Protein AF-A0A2E2T5A6-F1 (afdb_m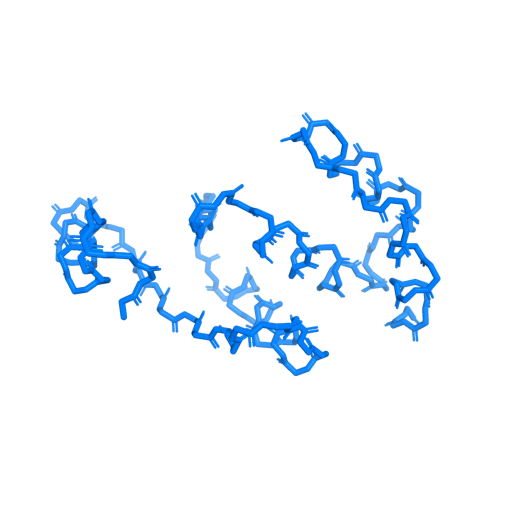onomer_lite)

Radius of gyration: 14.18 Å; chains: 1; bounding box: 32×24×36 Å

Structure (mmCIF, N/CA/C/O backbone):
data_AF-A0A2E2T5A6-F1
#
_entry.id   AF-A0A2E2T5A6-F1
#
loop_
_atom_site.group_PDB
_atom_site.id
_atom_site.type_symbol
_atom_site.label_atom_id
_atom_site.label_alt_id
_atom_site.label_comp_id
_atom_site.label_asym_id
_atom_site.label_entity_id
_atom_site.label_seq_id
_atom_site.pdbx_PDB_ins_code
_atom_site.Cartn_x
_atom_site.Cartn_y
_atom_site.Cartn_z
_atom_site.occupancy
_atom_site.B_iso_or_equiv
_atom_site.auth_seq_id
_atom_site.auth_comp_id
_atom_site.auth_asym_id
_atom_site.auth_atom_id
_atom_site.pdbx_PDB_model_num
ATOM 1 N N . ASN A 1 1 ? 5.484 3.018 15.713 1.00 55.34 1 ASN A N 1
ATOM 2 C CA . ASN A 1 1 ? 5.003 4.391 15.447 1.00 55.34 1 ASN A CA 1
ATOM 3 C C . ASN A 1 1 ? 5.781 4.985 14.297 1.00 55.34 1 ASN A C 1
ATOM 5 O O . ASN A 1 1 ? 6.990 4.803 14.266 1.00 55.34 1 ASN A O 1
ATOM 9 N N . GLU A 1 2 ? 5.092 5.622 13.348 1.00 58.97 2 GLU A N 1
ATOM 10 C CA . GLU A 1 2 ? 5.727 6.200 12.154 1.00 58.97 2 GLU A CA 1
ATOM 11 C C . GLU A 1 2 ? 6.390 7.564 12.418 1.00 58.97 2 GLU A C 1
ATOM 13 O O . GLU A 1 2 ? 7.358 7.891 11.737 1.00 58.97 2 GLU A O 1
ATOM 18 N N . ASP A 1 3 ? 5.906 8.330 13.408 1.00 66.25 3 ASP A N 1
ATOM 19 C CA . ASP A 1 3 ? 6.473 9.610 13.862 1.00 66.25 3 ASP A CA 1
ATOM 20 C C . ASP A 1 3 ? 5.910 9.991 15.259 1.00 66.25 3 ASP A C 1
ATOM 22 O O . ASP A 1 3 ? 4.767 9.621 15.545 1.00 66.25 3 ASP A O 1
ATOM 26 N N . PRO A 1 4 ? 6.646 10.706 16.138 1.00 66.81 4 PRO A N 1
ATOM 27 C CA . PRO A 1 4 ? 6.145 11.157 17.446 1.00 66.81 4 PRO A CA 1
ATOM 28 C C . PRO A 1 4 ? 4.933 12.104 17.399 1.00 66.81 4 PRO A C 1
ATOM 30 O O . PRO A 1 4 ? 4.206 12.187 18.385 1.00 66.81 4 PRO A O 1
ATOM 33 N N . GLY A 1 5 ? 4.716 12.820 16.289 1.00 74.88 5 GLY A N 1
ATOM 34 C CA . GLY A 1 5 ? 3.585 13.740 16.115 1.00 74.88 5 GLY A CA 1
ATOM 35 C C . GLY A 1 5 ? 2.330 13.114 15.497 1.00 74.88 5 GLY A C 1
ATOM 36 O O . GLY A 1 5 ? 1.330 13.810 15.324 1.00 74.88 5 GLY A O 1
ATOM 37 N N . GLN A 1 6 ? 2.367 11.829 15.129 1.00 79.19 6 GLN A N 1
ATOM 38 C CA . GLN A 1 6 ? 1.230 11.126 14.531 1.00 79.19 6 GLN A CA 1
ATOM 39 C C . GLN A 1 6 ? 0.486 10.277 15.569 1.00 79.19 6 GLN A C 1
ATOM 41 O O . GLN A 1 6 ? 1.130 9.720 16.461 1.00 79.19 6 GLN A O 1
ATOM 46 N N . PRO A 1 7 ? -0.850 10.125 15.444 1.00 85.19 7 PRO A N 1
ATOM 47 C CA . PRO A 1 7 ? -1.582 9.180 16.274 1.00 85.19 7 PRO A CA 1
ATOM 48 C C . PRO A 1 7 ? -0.991 7.780 16.099 1.00 85.19 7 PRO A C 1
ATOM 50 O O . PRO A 1 7 ? -0.611 7.365 14.997 1.00 85.19 7 PRO A O 1
ATOM 53 N N . SER A 1 8 ? -0.917 7.037 17.195 1.00 90.62 8 SER A N 1
ATOM 54 C CA . SER A 1 8 ? -0.585 5.622 17.147 1.00 90.62 8 SER A CA 1
ATOM 55 C C . SER A 1 8 ? -1.615 4.872 16.302 1.00 90.62 8 SER A C 1
ATOM 57 O O . SER A 1 8 ? -2.782 5.260 16.204 1.00 90.62 8 SER A O 1
ATOM 59 N N . PHE A 1 9 ? -1.207 3.746 15.713 1.00 91.69 9 PHE A N 1
ATOM 60 C CA . PHE A 1 9 ? -2.162 2.910 14.989 1.00 91.69 9 PHE A CA 1
ATOM 61 C C . PHE A 1 9 ? -3.310 2.446 15.899 1.00 91.69 9 PHE A C 1
ATOM 63 O O . PHE A 1 9 ? -4.444 2.378 15.447 1.00 91.69 9 PHE A O 1
ATOM 70 N N . ALA A 1 10 ? -3.044 2.205 17.188 1.00 93.75 10 ALA A N 1
ATOM 71 C CA . ALA A 1 10 ? -4.074 1.840 18.159 1.00 93.75 10 ALA A CA 1
ATOM 72 C C . ALA A 1 10 ? -5.157 2.926 18.307 1.00 93.75 10 ALA A C 1
ATOM 74 O O . ALA A 1 10 ? -6.344 2.608 18.369 1.00 93.75 10 ALA A O 1
ATOM 75 N N . GLU A 1 11 ? -4.778 4.207 18.312 1.00 94.50 11 GLU A N 1
ATOM 76 C CA . GLU A 1 11 ? -5.737 5.321 18.344 1.00 94.50 11 GLU A CA 1
ATOM 77 C C . GLU A 1 11 ? -6.551 5.409 17.047 1.00 94.50 11 GLU A C 1
ATOM 79 O O . GLU A 1 11 ? -7.769 5.605 17.091 1.00 94.50 11 GLU A O 1
ATOM 84 N N . VAL A 1 12 ? -5.901 5.212 15.894 1.00 94.75 12 VAL A N 1
ATOM 85 C CA . VAL A 1 12 ? -6.585 5.181 14.591 1.00 94.75 12 VAL A CA 1
ATOM 86 C C . VAL A 1 12 ? -7.564 4.010 14.516 1.00 94.75 12 VAL A C 1
ATOM 88 O O . VAL A 1 12 ? -8.715 4.202 14.130 1.00 94.75 12 VAL A O 1
ATOM 91 N N . GLU A 1 13 ? -7.146 2.817 14.935 1.00 96.19 13 GLU A N 1
ATOM 92 C CA . GLU A 1 13 ? -7.976 1.615 14.968 1.00 96.19 13 GLU A CA 1
ATOM 93 C C . GLU A 1 13 ? -9.188 1.795 15.886 1.00 96.19 13 GLU A C 1
ATOM 95 O O . GLU A 1 13 ? -10.313 1.491 15.485 1.00 96.19 13 GLU A O 1
ATOM 100 N N . ALA A 1 14 ? -8.989 2.317 17.100 1.00 96.75 14 ALA A N 1
ATOM 101 C CA . ALA A 1 14 ? -10.085 2.580 18.027 1.00 96.75 14 ALA A CA 1
ATOM 102 C C . ALA A 1 14 ? -11.106 3.552 17.418 1.00 96.75 14 ALA A C 1
ATOM 104 O O . ALA A 1 14 ? -12.319 3.324 17.501 1.00 96.75 14 ALA A O 1
ATOM 105 N N . LYS A 1 15 ? -10.630 4.610 16.747 1.00 97.06 15 LYS A N 1
ATOM 106 C CA . LYS A 1 15 ? -11.515 5.572 16.091 1.00 97.06 15 LYS A CA 1
ATOM 107 C C . LYS A 1 15 ? -12.239 4.964 14.890 1.00 97.06 15 LYS A C 1
ATOM 109 O O . LYS A 1 15 ? -13.448 5.163 14.778 1.00 97.06 15 LYS A O 1
ATOM 114 N N . ALA A 1 16 ? -11.550 4.201 14.044 1.00 96.38 16 ALA A N 1
ATOM 115 C CA . ALA A 1 16 ? -12.143 3.494 12.910 1.00 96.38 16 ALA A CA 1
ATOM 116 C C . ALA A 1 16 ? -13.265 2.549 13.368 1.00 96.38 16 ALA A C 1
ATOM 118 O O . ALA A 1 16 ? -14.394 2.661 12.889 1.00 96.38 16 ALA A O 1
ATOM 119 N N . LYS A 1 17 ? -13.005 1.725 14.393 1.00 96.12 17 LYS A N 1
ATOM 120 C CA . LYS A 1 17 ? -14.004 0.818 14.982 1.00 96.12 17 LYS A CA 1
ATOM 121 C C . LYS A 1 17 ? -15.222 1.567 15.520 1.00 96.12 17 LYS A C 1
ATOM 123 O O . LYS A 1 17 ? -16.346 1.132 15.291 1.00 96.12 17 LYS A O 1
ATOM 128 N N . SER A 1 18 ? -15.028 2.719 16.172 1.00 97.50 18 SER A N 1
ATOM 129 C CA . SER A 1 18 ? -16.146 3.551 16.660 1.00 97.50 18 SER A CA 1
ATOM 130 C C . SER A 1 18 ? -17.051 4.094 15.544 1.00 97.50 18 SER A C 1
ATOM 132 O O . SER A 1 18 ? -18.188 4.472 15.808 1.00 97.50 18 SER A O 1
ATOM 134 N N . LEU A 1 19 ? -16.547 4.130 14.307 1.00 97.06 19 LEU A N 1
ATOM 135 C CA . LEU A 1 19 ? -17.269 4.546 13.105 1.00 97.06 19 LEU A CA 1
ATOM 136 C C . LEU A 1 19 ? -17.762 3.352 12.269 1.00 97.06 19 LEU A C 1
ATOM 138 O O . LEU A 1 19 ? -18.257 3.554 11.165 1.00 97.06 19 LEU A O 1
ATOM 142 N N . GLY A 1 20 ? -17.622 2.119 12.770 1.00 96.06 20 GLY A N 1
ATOM 143 C CA . GLY A 1 20 ? -18.005 0.901 12.050 1.00 96.06 20 GLY A CA 1
ATOM 144 C C . GLY A 1 20 ? -17.031 0.485 10.943 1.00 96.06 20 GLY A C 1
ATOM 145 O O . GLY A 1 20 ? -17.388 -0.337 10.108 1.00 96.06 20 GLY A O 1
ATOM 146 N N . LEU A 1 21 ? -15.814 1.035 10.922 1.00 96.31 21 LEU A N 1
ATOM 147 C CA . LEU A 1 21 ? -14.787 0.703 9.936 1.00 96.31 21 LEU A CA 1
ATOM 148 C C . LEU A 1 21 ? -13.830 -0.364 10.480 1.00 96.31 21 LEU A C 1
ATOM 150 O O . LEU A 1 21 ? -13.364 -0.280 11.621 1.00 96.31 21 LEU A O 1
ATOM 154 N N . ALA A 1 22 ? -13.478 -1.333 9.636 1.00 95.19 22 ALA A N 1
ATOM 155 C CA . ALA A 1 22 ? -12.347 -2.216 9.892 1.00 95.19 22 ALA A CA 1
ATOM 156 C C . ALA A 1 22 ? -11.023 -1.451 9.714 1.00 95.19 22 ALA A C 1
ATOM 158 O O . ALA A 1 22 ? -10.895 -0.601 8.833 1.00 95.19 22 ALA A O 1
ATOM 159 N N . ALA A 1 23 ? -10.023 -1.773 10.533 1.00 95.94 23 ALA A N 1
ATOM 160 C CA . ALA A 1 23 ? -8.671 -1.242 10.404 1.00 95.94 23 ALA A CA 1
ATOM 161 C C . ALA A 1 23 ? -7.669 -2.396 10.381 1.00 95.94 23 ALA A C 1
ATOM 163 O O . ALA A 1 23 ? -7.787 -3.343 11.156 1.00 95.94 23 ALA A O 1
ATOM 164 N N . VAL A 1 24 ? -6.680 -2.305 9.493 1.00 95.75 24 VAL A N 1
ATOM 165 C CA . VAL A 1 24 ? -5.636 -3.321 9.324 1.00 95.75 24 VAL A CA 1
ATOM 166 C C . VAL A 1 24 ? -4.278 -2.656 9.474 1.00 95.75 24 VAL A C 1
ATOM 168 O O . VAL A 1 24 ? -3.985 -1.672 8.795 1.00 95.75 24 VAL A O 1
ATOM 171 N N . PHE A 1 25 ? -3.444 -3.198 10.360 1.00 94.38 25 PHE A N 1
ATOM 172 C CA . PHE A 1 25 ? -2.058 -2.771 10.491 1.00 94.38 25 PHE A CA 1
ATOM 173 C C . PHE A 1 25 ? -1.171 -3.618 9.584 1.00 94.38 25 PHE A C 1
ATOM 175 O O . PHE A 1 25 ? -1.002 -4.811 9.832 1.00 94.38 25 PHE A O 1
ATOM 182 N N . LEU A 1 26 ? -0.582 -3.001 8.559 1.00 92.88 26 LEU A N 1
ATOM 183 C CA . LEU A 1 26 ? 0.413 -3.642 7.702 1.00 92.88 26 LEU A CA 1
ATOM 184 C C . LEU A 1 26 ? 1.770 -2.939 7.877 1.00 92.88 26 LEU A C 1
ATOM 186 O O . LEU A 1 26 ? 2.014 -1.911 7.239 1.00 92.88 26 LEU A O 1
ATOM 190 N N . PRO A 1 27 ? 2.644 -3.433 8.770 1.00 86.81 27 PRO A N 1
ATOM 191 C CA . PRO A 1 27 ? 3.943 -2.818 8.989 1.00 86.81 27 PRO A CA 1
ATOM 192 C C . PRO A 1 27 ? 4.865 -3.082 7.796 1.00 86.81 27 PRO A C 1
ATOM 194 O O . PRO A 1 27 ? 5.127 -4.228 7.455 1.00 86.81 27 PRO A O 1
ATOM 197 N N . VAL A 1 28 ? 5.411 -2.014 7.215 1.00 86.44 28 VAL A N 1
ATOM 198 C CA . VAL A 1 28 ? 6.474 -2.093 6.204 1.00 86.44 28 VAL A CA 1
ATOM 199 C C . VAL A 1 28 ? 7.757 -1.536 6.799 1.00 86.44 28 VAL A C 1
ATOM 201 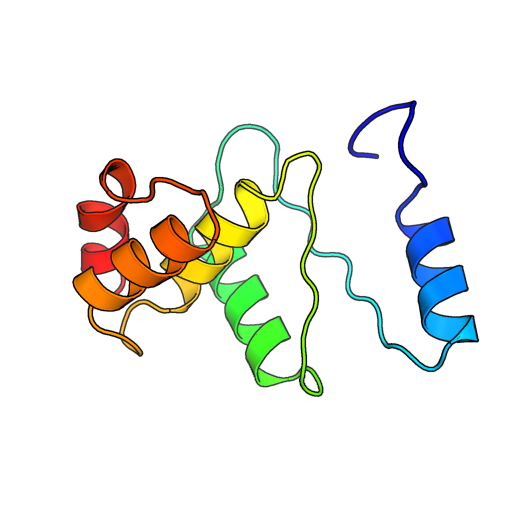O O . VAL A 1 28 ? 7.760 -0.423 7.338 1.00 86.44 28 VAL A O 1
ATOM 204 N N . ALA A 1 29 ? 8.847 -2.299 6.700 1.00 78.12 29 ALA A N 1
ATOM 205 C CA . ALA A 1 29 ? 10.145 -1.890 7.217 1.00 78.12 29 ALA A CA 1
ATOM 206 C C . ALA A 1 29 ? 10.630 -0.587 6.558 1.00 78.12 29 ALA A C 1
ATOM 208 O O . ALA A 1 29 ? 10.499 -0.364 5.352 1.00 78.12 29 ALA A O 1
ATOM 209 N N . SER A 1 30 ? 11.217 0.295 7.364 1.00 63.38 30 SER A N 1
ATOM 210 C CA . SER A 1 30 ? 11.827 1.533 6.885 1.00 63.38 30 SER A CA 1
ATOM 211 C C . SER A 1 30 ? 12.992 1.227 5.943 1.00 63.38 30 SER A C 1
ATOM 213 O O . SER A 1 30 ? 13.963 0.597 6.353 1.00 63.38 30 SER A O 1
ATOM 215 N N . GLY A 1 31 ? 12.907 1.706 4.701 1.00 64.94 31 GLY A N 1
ATOM 216 C CA . GLY A 1 31 ? 14.005 1.669 3.730 1.00 64.94 31 GLY A CA 1
ATOM 217 C C . GLY A 1 31 ? 13.664 0.996 2.404 1.00 64.94 31 GLY A C 1
ATOM 218 O O . GLY A 1 31 ? 14.225 1.415 1.400 1.00 64.94 31 GLY A O 1
ATOM 219 N N . ASN A 1 32 ? 12.734 0.032 2.362 1.00 77.31 32 ASN A N 1
ATOM 220 C CA . ASN A 1 32 ? 12.207 -0.504 1.101 1.00 77.31 32 ASN A CA 1
ATOM 221 C C . ASN A 1 32 ? 10.916 -1.313 1.290 1.00 77.31 32 ASN A C 1
ATOM 223 O O . ASN A 1 32 ? 10.815 -2.127 2.201 1.00 77.31 32 ASN A O 1
ATOM 227 N N . VAL A 1 33 ? 9.964 -1.126 0.372 1.00 90.50 33 VAL A N 1
ATOM 228 C CA . VAL A 1 33 ? 8.796 -2.007 0.212 1.00 90.50 33 VAL A CA 1
ATOM 229 C C . VAL A 1 33 ? 9.259 -3.288 -0.477 1.00 90.50 33 VAL A C 1
ATOM 231 O O . VAL A 1 33 ? 9.787 -3.212 -1.592 1.00 90.50 33 VAL A O 1
ATOM 234 N N . SER A 1 34 ? 9.063 -4.444 0.153 1.00 92.94 34 SER A N 1
ATOM 235 C CA . SER A 1 34 ? 9.372 -5.753 -0.428 1.00 92.94 34 SER A CA 1
ATOM 236 C C . SER A 1 34 ? 8.216 -6.301 -1.269 1.00 92.94 34 SER A C 1
ATOM 238 O O . SER A 1 34 ? 7.096 -5.794 -1.243 1.00 92.94 34 SER A O 1
ATOM 240 N N . ASP A 1 35 ? 8.505 -7.347 -2.033 1.00 92.44 35 ASP A N 1
ATOM 241 C CA . ASP A 1 35 ? 7.500 -8.072 -2.806 1.00 92.44 35 ASP A CA 1
ATOM 242 C C . ASP A 1 35 ? 6.516 -8.820 -1.893 1.00 92.44 35 ASP A C 1
ATOM 244 O O . ASP A 1 35 ? 5.315 -8.796 -2.142 1.00 92.44 35 ASP A O 1
ATOM 248 N N . THR A 1 36 ? 6.997 -9.353 -0.766 1.00 94.12 36 THR A N 1
ATOM 249 C CA . THR A 1 36 ? 6.152 -9.945 0.279 1.00 94.12 36 THR A CA 1
ATOM 250 C C . THR A 1 36 ? 5.191 -8.924 0.889 1.00 94.12 36 THR A C 1
ATOM 252 O O . THR A 1 36 ? 4.037 -9.252 1.161 1.00 94.12 36 THR A O 1
ATOM 255 N N . ASP A 1 37 ? 5.633 -7.676 1.086 1.00 95.69 37 ASP A N 1
ATOM 256 C CA . ASP A 1 37 ? 4.747 -6.612 1.577 1.00 95.69 37 ASP A CA 1
ATOM 257 C C . ASP A 1 37 ? 3.645 -6.304 0.555 1.00 95.69 37 ASP A C 1
ATOM 259 O O . ASP A 1 37 ? 2.490 -6.098 0.932 1.00 95.69 37 ASP A O 1
ATOM 263 N N . ALA A 1 38 ? 3.986 -6.297 -0.740 1.00 95.62 38 ALA A N 1
ATOM 264 C CA . ALA A 1 38 ? 3.021 -6.097 -1.817 1.00 95.62 38 ALA A CA 1
ATOM 265 C C . ALA A 1 38 ? 1.997 -7.240 -1.887 1.00 95.62 38 ALA A C 1
ATOM 267 O O . ALA A 1 38 ? 0.807 -6.969 -2.042 1.00 95.62 38 ALA A O 1
ATOM 268 N N . ASP A 1 39 ? 2.423 -8.490 -1.698 1.00 96.06 39 ASP A N 1
ATOM 269 C CA . ASP A 1 39 ? 1.525 -9.651 -1.662 1.00 96.06 39 ASP A CA 1
ATOM 270 C C . ASP A 1 39 ? 0.590 -9.601 -0.445 1.00 96.06 39 ASP A C 1
ATOM 272 O O . ASP A 1 39 ? -0.618 -9.830 -0.558 1.00 96.06 39 ASP A O 1
ATOM 276 N N . ALA A 1 40 ? 1.122 -9.232 0.724 1.00 96.56 40 ALA A N 1
ATOM 277 C CA . ALA A 1 40 ? 0.320 -9.033 1.927 1.00 96.56 40 ALA A CA 1
ATOM 278 C C . ALA A 1 40 ? -0.704 -7.903 1.738 1.00 96.56 40 ALA A C 1
ATOM 280 O O . ALA A 1 40 ? -1.867 -8.047 2.119 1.00 96.56 40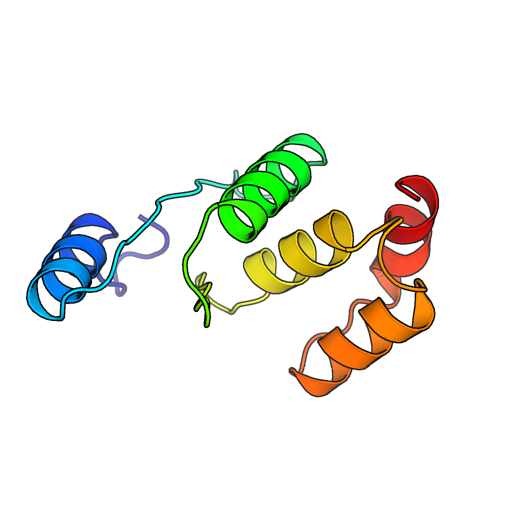 ALA A O 1
ATOM 281 N N . PHE A 1 41 ? -0.306 -6.802 1.097 1.00 96.88 41 PHE A N 1
ATOM 282 C CA . PHE A 1 41 ? -1.209 -5.705 0.760 1.00 96.88 41 PHE A CA 1
ATOM 283 C C . PHE A 1 41 ? -2.282 -6.128 -0.252 1.00 96.88 41 PHE A C 1
ATOM 285 O O . PHE A 1 41 ? -3.454 -5.804 -0.060 1.00 96.88 41 PHE A O 1
ATOM 292 N N . ALA A 1 42 ? -1.919 -6.894 -1.286 1.00 96.56 42 ALA A N 1
ATOM 293 C CA . ALA A 1 42 ? -2.857 -7.431 -2.272 1.00 96.56 42 ALA A CA 1
ATOM 294 C C . ALA A 1 42 ? -3.928 -8.308 -1.611 1.00 96.56 42 ALA A C 1
ATOM 296 O O . ALA A 1 42 ? -5.116 -8.152 -1.897 1.00 96.56 42 ALA A O 1
ATOM 297 N N . LYS A 1 43 ? -3.521 -9.167 -0.668 1.00 96.69 43 LYS A N 1
ATOM 298 C CA . LYS A 1 43 ? -4.440 -9.992 0.123 1.00 96.69 43 LYS A CA 1
ATOM 299 C C . LYS A 1 43 ? -5.394 -9.142 0.967 1.00 96.69 43 LYS A C 1
ATOM 301 O O . LYS A 1 43 ? -6.599 -9.365 0.949 1.00 96.69 43 LYS A O 1
ATOM 306 N N . VAL A 1 44 ? -4.879 -8.130 1.668 1.00 96.25 44 VAL A N 1
ATOM 307 C CA . VAL A 1 44 ? -5.732 -7.209 2.440 1.00 96.25 44 VAL A CA 1
ATOM 308 C C . VAL A 1 44 ? -6.733 -6.506 1.522 1.00 96.25 44 VAL A C 1
ATOM 310 O O . VAL A 1 44 ? -7.903 -6.376 1.870 1.00 96.25 44 VAL A O 1
ATOM 313 N N . LEU A 1 45 ? -6.309 -6.082 0.329 1.00 95.56 45 LEU A N 1
ATOM 314 C CA . LEU A 1 45 ? -7.210 -5.461 -0.634 1.00 95.56 45 LEU A CA 1
ATOM 315 C C . LEU A 1 45 ? -8.271 -6.424 -1.172 1.00 95.56 45 LEU A C 1
ATOM 317 O O . LEU A 1 45 ? -9.384 -5.962 -1.411 1.00 95.56 45 LEU A O 1
ATOM 321 N N . SER A 1 46 ? -7.977 -7.702 -1.403 1.00 95.31 46 SER A N 1
ATOM 322 C CA . SER A 1 46 ? -8.982 -8.638 -1.926 1.00 95.31 46 SER A CA 1
ATOM 323 C C . SER A 1 46 ? -10.037 -9.016 -0.883 1.00 95.31 46 SER A C 1
ATOM 325 O O . SER A 1 46 ? -11.188 -9.244 -1.245 1.00 95.31 46 SER A O 1
ATOM 327 N N . GLU A 1 47 ? -9.663 -9.035 0.397 1.00 95.25 47 GLU A N 1
ATOM 328 C CA . GLU A 1 47 ? -10.541 -9.407 1.514 1.00 95.25 47 GLU A CA 1
ATOM 329 C C . GLU A 1 47 ? -11.320 -8.215 2.102 1.00 95.25 47 GLU A C 1
ATOM 331 O O . GLU A 1 47 ? -12.353 -8.407 2.741 1.00 95.25 47 GLU A O 1
ATOM 336 N N . ALA A 1 48 ? -10.841 -6.983 1.905 1.00 95.06 48 ALA A N 1
ATOM 337 C CA . ALA A 1 48 ? -11.445 -5.794 2.500 1.00 95.06 48 ALA A CA 1
ATOM 338 C C . ALA A 1 48 ? -12.720 -5.326 1.784 1.00 95.06 48 ALA A C 1
ATOM 340 O O . ALA A 1 48 ? -12.779 -5.225 0.553 1.00 95.06 48 ALA A O 1
ATOM 341 N N . GLU A 1 49 ? -13.699 -4.906 2.587 1.00 94.25 49 GLU A N 1
ATOM 342 C CA . GLU A 1 49 ? -14.874 -4.181 2.113 1.00 94.25 49 GLU A CA 1
ATOM 343 C C . GLU A 1 49 ? -14.458 -2.858 1.445 1.00 94.25 49 GLU A C 1
ATOM 345 O O . GLU A 1 49 ? -13.492 -2.202 1.848 1.00 94.25 49 GLU A O 1
ATOM 350 N N . LYS A 1 50 ? -15.148 -2.489 0.362 1.00 94.19 50 LYS A N 1
ATOM 351 C CA . LYS A 1 50 ? -14.805 -1.320 -0.458 1.00 94.19 50 LYS A CA 1
ATOM 352 C C . LYS A 1 50 ? -15.710 -0.134 -0.117 1.00 94.19 50 LYS A C 1
ATOM 354 O O . LYS A 1 50 ? -16.901 -0.344 0.100 1.00 94.19 50 LYS A O 1
ATOM 359 N N . PRO A 1 51 ? -15.197 1.111 -0.166 1.00 95.38 51 PRO A N 1
ATOM 360 C CA . PRO A 1 51 ? -13.838 1.516 -0.553 1.00 95.38 51 PRO A CA 1
ATOM 361 C C . PRO A 1 51 ? -12.786 1.324 0.558 1.00 95.38 51 PRO A C 1
ATOM 363 O O . PRO A 1 51 ? -13.102 1.385 1.739 1.00 95.38 51 PRO A O 1
ATOM 366 N N . VAL A 1 52 ? -11.513 1.154 0.168 1.00 96.19 52 VAL A N 1
ATOM 367 C CA . VAL A 1 52 ? -10.372 1.058 1.103 1.00 96.19 52 VAL A CA 1
ATOM 368 C C . VAL A 1 52 ? -9.620 2.385 1.163 1.00 96.19 52 VAL A C 1
ATOM 370 O O . VAL A 1 52 ? -9.298 2.962 0.126 1.00 96.19 52 VAL A O 1
ATOM 373 N N . PHE A 1 53 ? -9.270 2.818 2.374 1.00 95.25 53 PHE A N 1
ATOM 374 C CA . PHE A 1 53 ? -8.353 3.929 2.619 1.00 95.25 53 PHE A CA 1
ATOM 375 C C . PHE A 1 53 ? -7.040 3.406 3.214 1.00 95.25 53 PHE A C 1
ATOM 377 O O . PHE A 1 53 ? -7.024 2.881 4.326 1.00 95.25 53 PHE A O 1
ATOM 384 N N . ALA A 1 54 ? -5.938 3.550 2.475 1.00 94.81 54 ALA A N 1
ATOM 385 C CA . ALA A 1 54 ? -4.597 3.188 2.928 1.00 94.81 54 ALA A CA 1
ATOM 386 C C . ALA A 1 54 ? -3.774 4.453 3.187 1.00 94.81 54 ALA A C 1
ATOM 388 O O . ALA A 1 54 ? -3.793 5.381 2.377 1.00 94.81 54 ALA A O 1
ATOM 389 N N . TYR A 1 55 ? -3.033 4.485 4.295 1.00 93.19 55 TYR A N 1
ATOM 390 C CA . TYR A 1 55 ? -2.217 5.639 4.659 1.00 93.19 55 TYR A CA 1
ATOM 391 C C . TYR A 1 55 ? -0.856 5.233 5.229 1.00 93.19 55 TYR A C 1
ATOM 393 O O . TYR A 1 55 ? -0.682 4.179 5.837 1.00 93.19 55 TYR A O 1
ATOM 401 N N . CYS A 1 56 ? 0.111 6.120 5.028 1.00 90.62 56 CYS A N 1
ATOM 402 C CA . CYS A 1 56 ? 1.402 6.148 5.703 1.00 90.62 56 CYS A CA 1
ATOM 403 C C . CYS A 1 56 ? 1.795 7.625 5.873 1.00 90.62 56 CYS A C 1
ATOM 405 O O . CYS A 1 56 ? 1.081 8.496 5.375 1.00 90.62 56 CYS A O 1
ATOM 407 N N . ARG A 1 57 ? 2.962 7.935 6.455 1.00 87.19 57 ARG A N 1
ATOM 408 C CA . ARG A 1 57 ? 3.426 9.326 6.662 1.00 87.19 57 ARG A CA 1
ATOM 409 C C . ARG A 1 57 ? 3.175 10.309 5.503 1.00 87.19 57 ARG A C 1
ATOM 411 O O . ARG A 1 57 ? 2.680 11.399 5.749 1.00 87.19 57 ARG A O 1
ATOM 418 N N . SER A 1 58 ? 3.533 9.942 4.271 1.00 89.50 58 SER A N 1
ATOM 419 C CA . SER A 1 58 ? 3.367 10.775 3.066 1.00 89.50 58 SER A CA 1
ATOM 420 C C . SER A 1 58 ? 2.515 10.116 1.976 1.00 89.50 58 SER A C 1
ATOM 422 O O . SER A 1 58 ? 2.574 10.545 0.834 1.00 89.50 58 SER A O 1
ATOM 424 N N . GLY A 1 59 ? 1.834 9.006 2.277 1.00 91.50 59 GLY A N 1
ATOM 425 C CA . GLY A 1 59 ? 1.140 8.145 1.301 1.00 91.50 59 GLY A CA 1
ATOM 426 C C . GLY A 1 59 ? 2.030 7.363 0.315 1.00 91.50 59 GLY A C 1
ATOM 427 O O . GLY A 1 59 ? 1.596 6.346 -0.218 1.00 91.50 59 GLY A O 1
ATOM 428 N N . THR A 1 60 ? 3.305 7.732 0.147 1.00 93.31 60 THR A N 1
ATOM 429 C CA . THR A 1 60 ? 4.233 7.106 -0.816 1.00 93.31 60 THR A CA 1
ATOM 430 C C . THR A 1 60 ? 4.345 5.584 -0.673 1.00 93.31 60 THR A C 1
ATOM 432 O O . THR A 1 60 ? 4.336 4.878 -1.677 1.00 93.31 60 THR A O 1
ATOM 435 N N . ARG A 1 61 ? 4.428 5.051 0.557 1.00 93.69 61 ARG A N 1
ATOM 436 C CA . ARG A 1 61 ? 4.539 3.594 0.776 1.00 93.69 61 ARG A CA 1
ATOM 437 C C . ARG A 1 61 ? 3.278 2.859 0.329 1.00 93.69 61 ARG A C 1
ATOM 439 O O . ARG A 1 61 ? 3.390 1.818 -0.307 1.00 93.69 61 ARG A O 1
ATOM 446 N N . CYS A 1 62 ? 2.103 3.418 0.605 1.00 95.00 62 CYS A N 1
ATOM 447 C CA . CYS A 1 62 ? 0.832 2.850 0.161 1.00 95.00 62 CYS A CA 1
ATOM 448 C C . CYS A 1 62 ? 0.727 2.851 -1.364 1.00 95.00 62 CYS A C 1
ATOM 450 O O . CYS A 1 62 ? 0.288 1.859 -1.937 1.00 95.00 62 CYS A O 1
ATOM 452 N N . THR A 1 63 ? 1.190 3.913 -2.027 1.00 96.62 63 THR A N 1
ATOM 453 C CA . THR A 1 63 ? 1.176 3.975 -3.493 1.00 96.62 63 THR A CA 1
ATOM 454 C C . THR A 1 63 ? 2.151 2.983 -4.125 1.00 96.62 63 THR A C 1
ATOM 456 O O . THR A 1 63 ? 1.801 2.338 -5.112 1.00 96.62 63 THR A O 1
ATOM 459 N N . ILE A 1 64 ? 3.343 2.796 -3.543 1.00 95.94 64 ILE A N 1
ATOM 460 C CA . ILE A 1 64 ? 4.287 1.757 -3.987 1.00 95.94 64 ILE A CA 1
ATOM 461 C C . ILE A 1 64 ? 3.660 0.365 -3.828 1.00 95.94 64 ILE A C 1
ATOM 463 O O . ILE A 1 64 ? 3.661 -0.410 -4.782 1.00 95.94 64 ILE A O 1
ATOM 467 N N . LEU A 1 65 ? 3.088 0.059 -2.656 1.00 96.88 65 LEU A N 1
ATOM 468 C CA . LEU A 1 65 ? 2.406 -1.215 -2.399 1.00 96.88 65 LEU A CA 1
ATOM 469 C C . LEU A 1 65 ? 1.272 -1.466 -3.392 1.00 96.88 65 LEU A C 1
ATOM 471 O O . LEU A 1 65 ? 1.217 -2.534 -3.991 1.00 96.88 65 LEU A O 1
ATOM 475 N N . TRP A 1 66 ? 0.404 -0.475 -3.604 1.00 97.50 66 TRP A N 1
ATOM 476 C CA . TRP A 1 66 ? -0.689 -0.566 -4.569 1.00 97.50 66 TRP A CA 1
AT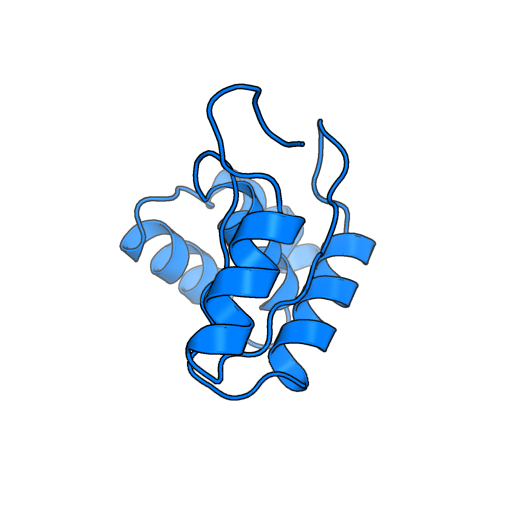OM 477 C C . TRP A 1 66 ? -0.174 -0.820 -5.988 1.00 97.50 66 TRP A C 1
ATOM 479 O O . TRP A 1 66 ? -0.709 -1.679 -6.686 1.00 97.50 66 TRP A O 1
ATOM 489 N N . SER A 1 67 ? 0.898 -0.134 -6.393 1.00 97.44 67 SER A N 1
ATOM 490 C CA . SER A 1 67 ? 1.477 -0.292 -7.730 1.00 97.44 67 SER A CA 1
ATOM 491 C C . SER A 1 67 ? 2.035 -1.701 -7.946 1.00 97.44 67 SER A C 1
ATOM 493 O O . SER A 1 67 ? 1.797 -2.311 -8.983 1.00 97.44 67 SER A O 1
ATOM 495 N N . LEU A 1 68 ? 2.732 -2.249 -6.946 1.00 97.12 68 LEU A N 1
ATOM 496 C CA . LEU A 1 68 ? 3.299 -3.602 -6.993 1.00 97.12 68 LEU A CA 1
ATOM 497 C C . LEU A 1 68 ? 2.237 -4.704 -6.865 1.00 97.12 68 LEU A C 1
ATOM 499 O O . LEU A 1 68 ? 2.398 -5.766 -7.461 1.00 97.12 68 LEU A O 1
ATOM 503 N N . ALA A 1 69 ? 1.172 -4.464 -6.095 1.00 96.88 69 ALA A N 1
ATOM 504 C CA . ALA A 1 69 ? 0.035 -5.375 -5.935 1.00 96.88 69 ALA A CA 1
ATOM 505 C C . ALA A 1 69 ? -0.881 -5.409 -7.172 1.00 96.88 69 ALA A C 1
ATOM 507 O O . ALA A 1 69 ? -1.606 -6.378 -7.382 1.00 96.88 69 ALA A O 1
ATOM 508 N N . SER A 1 70 ? -0.856 -4.351 -7.985 1.00 97.19 70 SER A N 1
ATOM 509 C CA . SER A 1 70 ? -1.651 -4.249 -9.215 1.00 97.19 70 SER A CA 1
ATOM 510 C C . SER A 1 70 ? -0.992 -4.924 -10.422 1.00 97.19 70 SER A C 1
ATOM 512 O O . SER A 1 70 ? -1.661 -5.121 -11.437 1.00 97.19 70 SER A O 1
ATOM 514 N N . ALA A 1 71 ? 0.293 -5.286 -10.324 1.00 96.44 71 ALA A N 1
ATOM 515 C CA . ALA A 1 71 ? 1.006 -6.025 -11.366 1.00 96.44 71 ALA A CA 1
ATOM 516 C C . ALA A 1 71 ? 0.261 -7.322 -11.736 1.00 96.44 71 ALA A C 1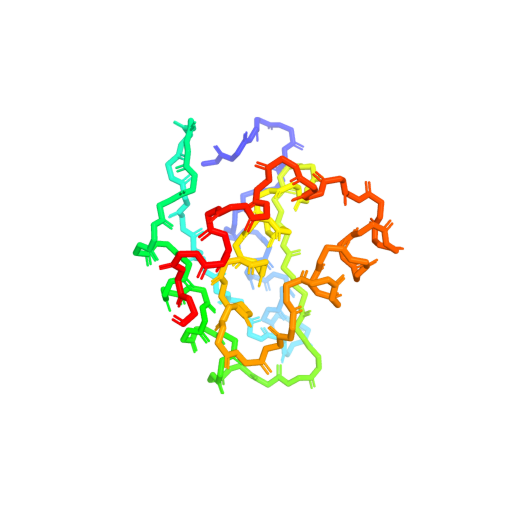
ATOM 518 O O . ALA A 1 71 ? -0.358 -7.954 -10.878 1.00 96.44 71 ALA A O 1
ATOM 519 N N . GLY A 1 72 ? 0.254 -7.675 -13.024 1.00 93.50 72 GLY A N 1
ATOM 520 C CA . GLY A 1 72 ? -0.503 -8.815 -13.564 1.00 93.50 72 GLY A CA 1
ATOM 521 C C . GLY A 1 72 ? -2.026 -8.613 -13.664 1.00 93.50 72 GLY A C 1
ATOM 522 O O . GLY A 1 72 ? -2.674 -9.284 -14.463 1.00 93.50 72 GLY A O 1
ATOM 523 N N . ASN A 1 73 ? -2.608 -7.664 -12.918 1.00 95.00 73 ASN A N 1
ATOM 524 C CA . ASN A 1 73 ? -4.043 -7.344 -12.964 1.00 95.00 73 ASN A CA 1
ATOM 525 C C . ASN A 1 73 ? -4.359 -6.104 -13.813 1.00 95.00 73 ASN A C 1
ATOM 527 O O . ASN A 1 73 ? -5.458 -5.991 -14.355 1.00 95.00 73 ASN A O 1
ATOM 531 N N . LEU A 1 74 ? -3.412 -5.169 -13.913 1.00 96.94 74 LEU A N 1
ATOM 532 C CA . LEU A 1 74 ? -3.518 -3.944 -14.702 1.00 96.94 74 LEU A CA 1
ATOM 533 C C . LEU A 1 74 ? -2.275 -3.769 -15.588 1.00 96.94 74 LEU A C 1
ATOM 535 O O . LEU A 1 74 ? -1.174 -4.143 -15.170 1.00 96.94 74 LEU A O 1
ATOM 539 N N . PRO A 1 75 ? -2.409 -3.157 -16.779 1.00 98.06 75 PRO A N 1
ATOM 540 C CA . PRO A 1 75 ? -1.259 -2.731 -17.567 1.00 98.06 75 PRO A CA 1
ATOM 541 C C . PRO A 1 75 ? -0.336 -1.810 -16.758 1.00 98.06 75 PRO A C 1
ATOM 543 O O . PRO A 1 75 ? -0.796 -0.925 -16.037 1.00 98.06 75 PRO A O 1
ATOM 546 N N . VAL A 1 76 ? 0.981 -1.981 -16.904 1.00 98.19 76 VAL A N 1
ATOM 547 C CA . VAL A 1 76 ? 1.985 -1.192 -16.161 1.00 98.19 76 VAL A CA 1
ATOM 548 C C . VAL A 1 76 ? 1.798 0.314 -16.380 1.00 98.19 76 VAL A C 1
ATOM 550 O O . VAL A 1 76 ? 1.910 1.101 -15.442 1.00 98.19 76 VAL A O 1
ATOM 553 N N . GLU A 1 77 ? 1.463 0.718 -17.603 1.00 97.88 77 GLU A N 1
ATOM 554 C CA . GLU A 1 77 ? 1.156 2.107 -17.960 1.00 97.88 77 GLU A CA 1
ATOM 555 C C . GLU A 1 77 ? -0.052 2.675 -17.203 1.00 97.88 77 GLU A C 1
ATOM 557 O O . GLU A 1 77 ? 0.006 3.809 -16.721 1.00 97.88 77 GLU A O 1
ATOM 562 N N . ASP A 1 78 ? -1.107 1.879 -17.021 1.00 98.56 78 ASP A N 1
ATOM 563 C CA . ASP A 1 78 ? -2.301 2.281 -16.278 1.00 98.56 78 ASP A CA 1
ATOM 564 C C . ASP A 1 78 ? -2.004 2.406 -14.784 1.00 98.56 78 ASP A C 1
ATOM 566 O O . ASP A 1 78 ? -2.489 3.335 -14.130 1.00 98.56 78 ASP A O 1
ATOM 570 N N . ILE A 1 79 ? -1.154 1.527 -14.246 1.00 98.38 79 ILE A N 1
ATOM 571 C CA . ILE A 1 79 ? -0.679 1.606 -12.860 1.00 98.38 79 ILE A CA 1
ATOM 572 C C . ILE A 1 79 ? 0.080 2.921 -12.641 1.00 98.38 79 ILE A C 1
ATOM 574 O O . ILE A 1 79 ? -0.264 3.699 -11.747 1.00 98.38 79 ILE A O 1
ATOM 578 N N . VAL A 1 80 ? 1.074 3.211 -13.487 1.00 98.25 80 VAL A N 1
ATOM 579 C CA . VAL A 1 80 ? 1.885 4.437 -13.384 1.00 98.25 80 VAL A CA 1
ATOM 580 C C . VAL A 1 80 ? 1.016 5.686 -13.543 1.00 98.25 80 VAL A C 1
ATOM 582 O O . VAL A 1 80 ? 1.128 6.620 -12.747 1.00 98.25 80 VAL A O 1
ATOM 585 N N . LYS A 1 81 ? 0.102 5.697 -14.519 1.00 98.44 81 LYS A N 1
ATOM 586 C CA . LYS A 1 81 ? -0.821 6.816 -14.751 1.00 98.44 81 LYS A CA 1
ATOM 587 C C . LYS A 1 81 ? -1.762 7.047 -13.570 1.00 98.44 81 LYS A C 1
ATOM 589 O O . LYS A 1 81 ? -1.993 8.194 -13.190 1.00 98.44 81 LYS A O 1
ATOM 594 N N . THR A 1 82 ? -2.297 5.981 -12.981 1.00 98.25 82 THR A N 1
ATOM 595 C CA . THR A 1 82 ? -3.192 6.078 -11.820 1.00 98.25 82 THR A CA 1
ATOM 596 C C . THR A 1 82 ? -2.454 6.635 -10.605 1.00 98.25 82 THR A C 1
ATOM 598 O O . THR A 1 82 ? -2.958 7.548 -9.951 1.00 98.25 82 THR A O 1
ATOM 601 N N . ALA A 1 83 ? -1.230 6.163 -10.344 1.00 97.75 8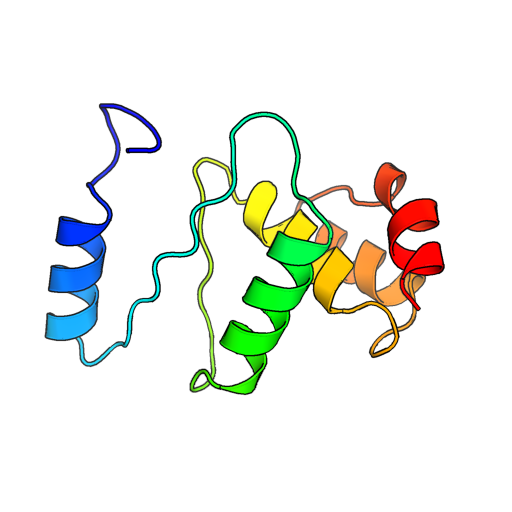3 ALA A N 1
ATOM 602 C CA . ALA A 1 83 ? -0.389 6.703 -9.277 1.00 97.75 83 ALA A CA 1
ATOM 603 C C . ALA A 1 83 ? -0.063 8.193 -9.496 1.00 97.75 83 ALA A C 1
ATOM 605 O O . ALA A 1 83 ? -0.167 8.990 -8.559 1.00 97.75 83 ALA A O 1
ATOM 606 N N . ALA A 1 84 ? 0.240 8.586 -10.738 1.00 98.00 84 ALA A N 1
ATOM 607 C CA . ALA A 1 84 ? 0.483 9.980 -11.101 1.00 98.00 84 ALA A CA 1
ATOM 608 C C . ALA A 1 84 ? -0.761 10.859 -10.890 1.00 98.00 84 ALA A C 1
ATOM 610 O O . ALA A 1 84 ? -0.648 11.965 -10.364 1.00 98.00 84 ALA A O 1
ATOM 611 N N . GLY A 1 85 ? -1.957 10.349 -11.211 1.00 97.69 85 GLY A N 1
ATOM 612 C CA . GLY A 1 85 ? -3.232 11.018 -10.925 1.00 97.69 85 GLY A CA 1
ATOM 613 C C . GLY A 1 85 ? -3.492 11.244 -9.430 1.00 97.69 85 GLY A C 1
ATOM 614 O O . GLY A 1 85 ? -4.197 12.182 -9.067 1.00 97.69 85 GLY A O 1
ATOM 615 N N . ALA A 1 86 ? -2.877 10.434 -8.563 1.00 95.44 86 ALA A N 1
ATOM 616 C CA . ALA A 1 86 ? -2.887 10.601 -7.110 1.00 95.44 86 ALA A CA 1
ATOM 617 C C . ALA A 1 86 ? -1.708 11.443 -6.572 1.00 95.44 86 ALA A C 1
ATOM 619 O O . ALA A 1 86 ? -1.573 11.592 -5.358 1.00 95.44 86 ALA A O 1
ATOM 620 N N . GLY A 1 87 ? -0.861 11.998 -7.447 1.00 96.88 87 GLY A N 1
ATOM 621 C CA . GLY A 1 87 ? 0.262 12.865 -7.077 1.00 96.88 87 GLY A CA 1
ATOM 622 C C . GLY A 1 87 ? 1.580 12.141 -6.779 1.00 96.88 87 GLY A C 1
ATOM 623 O O . GLY A 1 87 ? 2.459 12.736 -6.156 1.00 96.88 87 GLY A O 1
ATOM 624 N N . TYR A 1 88 ? 1.744 10.885 -7.208 1.00 96.88 88 TYR A N 1
ATOM 625 C CA . TYR A 1 88 ? 2.960 10.098 -6.977 1.00 96.88 88 TYR A CA 1
ATOM 626 C C . TYR A 1 88 ? 3.600 9.634 -8.287 1.00 96.88 88 TYR A C 1
ATOM 628 O O . TYR A 1 88 ? 2.960 8.961 -9.092 1.00 96.88 88 TYR A O 1
ATOM 636 N N . ASP A 1 89 ? 4.890 9.915 -8.472 1.00 96.81 89 ASP A N 1
ATOM 637 C CA . ASP A 1 89 ? 5.643 9.390 -9.612 1.00 96.81 89 ASP A CA 1
ATOM 638 C C . ASP A 1 89 ? 6.124 7.955 -9.342 1.00 96.81 89 ASP A C 1
ATOM 640 O O . ASP A 1 89 ? 6.984 7.719 -8.492 1.00 96.81 89 ASP A O 1
ATOM 644 N N . MET A 1 90 ? 5.551 6.996 -10.074 1.00 96.19 90 MET A N 1
ATOM 645 C CA . MET A 1 90 ? 5.934 5.577 -10.045 1.00 96.19 90 MET A CA 1
ATOM 646 C C . MET A 1 90 ? 6.672 5.143 -11.316 1.00 96.19 90 MET A C 1
ATOM 648 O O . MET A 1 90 ? 6.973 3.959 -11.473 1.00 96.19 90 MET A O 1
ATOM 652 N N . SER A 1 91 ? 7.017 6.076 -12.208 1.00 97.25 91 SER A N 1
ATOM 653 C CA . SER A 1 91 ? 7.768 5.776 -13.433 1.00 97.25 91 SER A CA 1
ATOM 654 C C . SER A 1 91 ? 9.097 5.055 -13.146 1.00 97.25 91 SER A C 1
ATOM 656 O O . SER A 1 91 ? 9.384 4.069 -13.827 1.00 97.25 91 SER A O 1
ATOM 658 N N . PRO A 1 92 ? 9.876 5.422 -12.101 1.00 96.50 92 PRO A N 1
ATOM 659 C CA . PRO A 1 92 ? 11.095 4.688 -11.744 1.00 96.50 92 PRO A CA 1
ATOM 660 C C . PRO A 1 92 ? 10.852 3.239 -11.290 1.00 96.50 92 PRO A C 1
ATOM 662 O O . PRO A 1 92 ? 11.764 2.416 -11.351 1.00 96.50 92 PRO A O 1
ATOM 665 N N . LEU A 1 93 ? 9.637 2.912 -10.834 1.00 95.00 93 LEU A N 1
ATOM 666 C CA . LEU A 1 93 ? 9.251 1.558 -10.432 1.00 95.00 93 LEU A CA 1
ATOM 667 C C . LEU A 1 93 ? 8.715 0.705 -11.588 1.00 95.00 93 LEU A C 1
ATOM 669 O O . LEU A 1 93 ? 8.573 -0.502 -11.400 1.00 95.00 93 LEU A O 1
ATOM 673 N N . ALA A 1 94 ? 8.453 1.273 -12.770 1.00 97.00 94 ALA A N 1
ATOM 674 C CA . ALA A 1 94 ? 7.850 0.546 -13.890 1.00 97.00 94 ALA A CA 1
ATOM 675 C C . ALA A 1 94 ? 8.569 -0.776 -14.247 1.00 97.00 94 ALA A C 1
ATOM 677 O O . ALA A 1 94 ? 7.872 -1.783 -14.387 1.00 97.00 94 ALA A O 1
ATOM 678 N N . PRO A 1 95 ? 9.921 -0.859 -14.297 1.00 97.00 95 PRO A N 1
ATOM 679 C CA . PRO A 1 95 ? 10.607 -2.132 -14.541 1.00 97.00 95 PRO A CA 1
ATOM 680 C C . PRO A 1 95 ? 10.317 -3.193 -13.470 1.00 97.00 95 PRO A C 1
ATOM 682 O O . PRO A 1 95 ? 10.174 -4.371 -13.785 1.00 97.00 95 PRO A O 1
ATOM 685 N N . ARG A 1 96 ? 10.195 -2.780 -12.202 1.00 95.56 96 ARG A N 1
ATOM 686 C CA . ARG A 1 96 ? 9.884 -3.684 -11.087 1.00 95.56 96 ARG A CA 1
ATOM 687 C C . ARG A 1 96 ? 8.424 -4.135 -11.111 1.00 95.56 96 ARG A C 1
ATOM 689 O O . ARG A 1 96 ? 8.154 -5.294 -10.826 1.00 95.56 96 ARG A O 1
ATOM 696 N N . ILE A 1 97 ? 7.498 -3.241 -11.456 1.00 96.88 97 ILE A N 1
ATOM 697 C CA . ILE A 1 97 ? 6.076 -3.579 -11.625 1.00 96.88 97 ILE A CA 1
ATOM 698 C C . ILE A 1 97 ? 5.927 -4.600 -12.763 1.00 96.88 97 ILE A C 1
ATOM 700 O O . ILE A 1 97 ? 5.286 -5.631 -12.582 1.00 96.88 97 ILE A O 1
ATOM 704 N N . ALA A 1 98 ? 6.589 -4.362 -13.900 1.00 96.50 98 ALA A N 1
ATOM 705 C CA . ALA A 1 98 ? 6.582 -5.279 -15.039 1.00 96.50 98 ALA A CA 1
ATOM 706 C C . ALA A 1 98 ? 7.149 -6.664 -14.682 1.00 96.50 98 ALA A C 1
ATOM 708 O O . ALA A 1 98 ? 6.591 -7.676 -15.086 1.00 96.50 98 ALA A O 1
ATOM 709 N N . ALA A 1 99 ? 8.214 -6.722 -13.877 1.00 95.81 99 ALA A N 1
ATOM 710 C CA . ALA A 1 99 ? 8.832 -7.981 -13.456 1.00 95.81 99 ALA A CA 1
ATOM 711 C C . ALA A 1 99 ? 7.959 -8.842 -12.519 1.00 95.81 99 ALA A C 1
ATOM 713 O O . ALA A 1 99 ? 8.277 -10.010 -12.312 1.00 95.81 99 ALA A O 1
ATOM 714 N N . ARG A 1 100 ? 6.887 -8.277 -11.944 1.00 91.50 100 ARG A N 1
ATOM 715 C CA . ARG A 1 100 ? 5.917 -8.986 -11.090 1.00 91.50 100 ARG A CA 1
ATOM 716 C C . ARG A 1 100 ? 4.681 -9.492 -11.846 1.00 91.50 100 ARG A C 1
ATOM 718 O O . ARG A 1 100 ? 3.814 -10.087 -11.213 1.00 91.50 100 ARG A O 1
ATOM 725 N N . SER A 1 101 ? 4.568 -9.180 -13.141 1.00 67.94 101 SER A N 1
ATOM 726 C CA . SER A 1 101 ? 3.384 -9.457 -13.974 1.00 67.94 101 SER A CA 1
ATOM 727 C C . SER A 1 101 ? 3.360 -10.878 -14.526 1.00 67.94 101 SER A C 1
ATOM 729 O O . SER A 1 101 ? 4.453 -11.410 -14.821 1.00 67.94 101 SER A O 1
#

Foldseek 3Di:
DQDPPDDDLVVVQVVCVVVVHHDDDQDDDPPDDDLVSLVVVLVCVVPDDPDDDDDDPVCQNVLVSQLLVCQPVDDLVVSQVVSVVVVDHCVVCSVVSPVSD

pLDDT: mean 92.32, std 9.08, range [55.34, 98.56]

Secondary structure (DSSP, 8-state):
---TTSPPHHHHHHHHHHTT---------TT---HHHHHHHHHHHHHSPSSP----TTSHHHHHHHHHHSTTTS-HHHHHHHHHHTT---GGGHHHHHHT-

Sequence (101 aa):
NEDPGQPSFAEVEAKAKSLGLAAVFLPVASGNVSDTDADAFAKVLSEAEKPVFAYCRSGTRCTILWSLASAGNLPVEDIVKTAAGAGYDMSPLAPRIAARS